Protein AF-A0A815YD39-F1 (afdb_monomer)

Solvent-accessible surface area (backbone atoms only — not comparable to full-atom values): 4786 Å² total; per-residue (Å²): 140,89,86,84,87,82,66,87,88,48,60,76,67,45,50,62,51,47,52,53,48,48,53,53,51,75,66,60,69,94,72,79,60,74,66,64,79,65,66,69,62,33,67,84,72,78,36,52,68,70,61,47,69,72,46,57,68,68,57,52,55,51,52,53,51,49,51,55,51,49,66,74,72,107

Radius of gyration: 22.57 Å; Cα contacts (8 Å, |Δi|>4): 14; chains: 1; bounding box: 54×18×55 Å

Organism: NCBI:txid433720

Structure (mmCIF, N/CA/C/O backbone):
data_AF-A0A815YD39-F1
#
_entry.id   AF-A0A815YD39-F1
#
loop_
_atom_site.group_PDB
_atom_site.id
_atom_site.type_symbol
_atom_site.label_atom_id
_atom_site.label_alt_id
_atom_site.label_comp_id
_atom_site.label_asym_id
_atom_site.label_entity_id
_atom_site.label_seq_id
_atom_site.pdbx_PDB_ins_code
_atom_site.Cartn_x
_atom_site.Cartn_y
_atom_site.Cartn_z
_atom_site.occupancy
_atom_site.B_iso_or_equiv
_atom_site.auth_seq_id
_atom_site.auth_comp_id
_atom_site.auth_asym_id
_atom_site.auth_atom_id
_atom_site.pdbx_PDB_model_num
ATOM 1 N N . ILE A 1 1 ? -33.415 -4.453 14.345 1.00 39.38 1 ILE A N 1
ATOM 2 C CA . ILE A 1 1 ? -33.420 -3.108 14.973 1.00 39.38 1 ILE A CA 1
ATOM 3 C C . ILE A 1 1 ? -34.215 -3.225 16.270 1.00 39.38 1 ILE A C 1
ATOM 5 O O . ILE A 1 1 ? -35.363 -3.642 16.200 1.00 39.38 1 ILE A O 1
ATOM 9 N N . LYS A 1 2 ? -33.606 -2.989 17.440 1.00 30.58 2 LYS A N 1
ATOM 10 C CA . LYS A 1 2 ? -34.315 -2.980 18.734 1.00 30.58 2 LYS A CA 1
ATOM 11 C C . LYS A 1 2 ? -34.553 -1.528 19.145 1.00 30.58 2 LYS A C 1
ATOM 13 O O . LYS A 1 2 ? -33.606 -0.750 19.141 1.00 30.58 2 LYS A O 1
ATOM 18 N N . ILE A 1 3 ? -35.797 -1.186 19.471 1.00 39.16 3 ILE A N 1
ATOM 19 C CA . ILE A 1 3 ? -36.2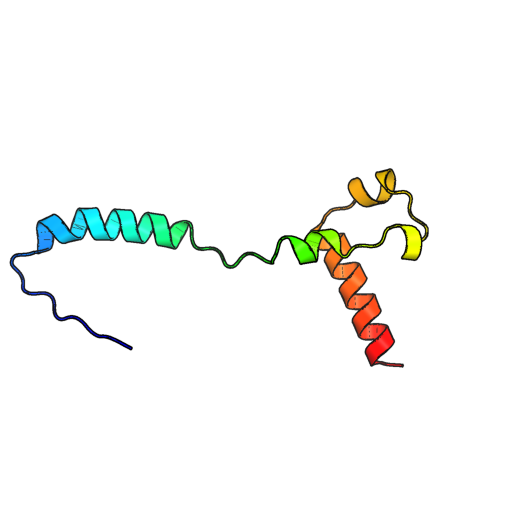06 0.152 19.917 1.00 39.16 3 ILE A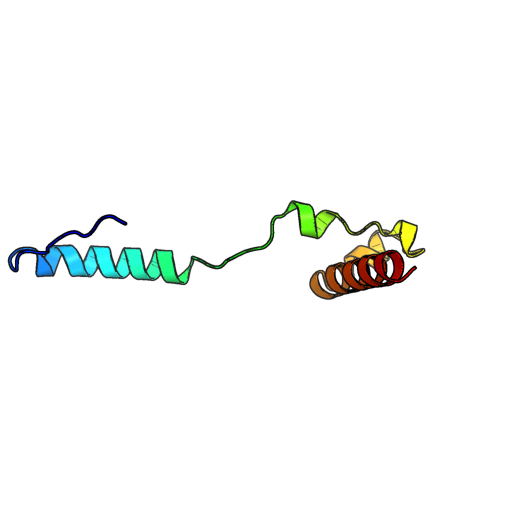 CA 1
ATOM 20 C C . ILE A 1 3 ? -36.556 0.054 21.404 1.00 39.16 3 ILE A C 1
ATOM 22 O O . ILE A 1 3 ? -37.296 -0.845 21.798 1.00 39.16 3 ILE A O 1
ATOM 26 N N . TYR A 1 4 ? -36.011 0.960 22.216 1.00 39.16 4 TYR A N 1
ATOM 27 C CA . TYR A 1 4 ? -36.255 1.044 23.657 1.00 39.16 4 TYR A CA 1
ATOM 28 C C . TYR A 1 4 ? -36.984 2.356 23.974 1.00 39.16 4 TYR A C 1
ATOM 30 O O . TYR A 1 4 ? -36.553 3.418 23.530 1.00 39.16 4 TYR A O 1
ATOM 38 N N . TYR A 1 5 ? -38.078 2.283 24.738 1.00 40.59 5 TYR A N 1
ATOM 39 C CA . TYR A 1 5 ? -38.799 3.452 25.253 1.00 40.59 5 TYR A CA 1
ATOM 40 C C . TYR A 1 5 ? -38.160 3.931 26.562 1.00 40.59 5 TYR A C 1
ATOM 42 O O . TYR A 1 5 ? -37.893 3.122 27.451 1.00 40.59 5 TYR A O 1
ATOM 50 N N . VAL A 1 6 ? -37.924 5.240 26.690 1.00 45.31 6 VAL A N 1
ATOM 51 C CA . VAL A 1 6 ? -37.343 5.859 27.893 1.00 45.31 6 VAL A CA 1
ATOM 52 C C . VAL A 1 6 ? -38.456 6.532 28.696 1.00 45.31 6 VAL A C 1
ATOM 54 O O . VAL A 1 6 ? -39.058 7.494 28.230 1.00 45.31 6 VAL A O 1
ATOM 57 N N . ASN A 1 7 ? -38.725 6.014 29.899 1.00 41.53 7 ASN A N 1
ATOM 58 C CA . ASN A 1 7 ? -39.588 6.652 30.899 1.00 41.53 7 ASN A CA 1
ATOM 59 C C . ASN A 1 7 ? -38.833 7.800 31.598 1.00 41.53 7 ASN A C 1
ATOM 61 O O . ASN A 1 7 ? -37.642 7.669 31.900 1.00 41.53 7 ASN A O 1
ATOM 65 N N . SER A 1 8 ? -39.544 8.895 31.878 1.00 48.53 8 SER A N 1
ATOM 66 C CA . SER A 1 8 ? -39.037 10.216 32.299 1.00 48.53 8 SER A CA 1
ATOM 67 C C . SER A 1 8 ? -38.328 10.280 33.660 1.00 48.53 8 SER A C 1
ATOM 69 O O . SER A 1 8 ? -37.798 11.323 34.019 1.00 48.53 8 SER A O 1
ATOM 71 N N . GLU A 1 9 ? -38.259 9.185 34.417 1.00 44.34 9 GLU A N 1
ATOM 72 C CA . GLU A 1 9 ? -37.560 9.142 35.715 1.00 44.34 9 GLU A CA 1
ATOM 73 C C . GLU A 1 9 ? -36.060 8.791 35.597 1.00 44.34 9 GLU A C 1
ATOM 75 O O . GLU A 1 9 ? -35.318 8.884 36.571 1.00 44.34 9 GLU A O 1
ATOM 80 N N . ASN A 1 10 ? -35.573 8.438 34.399 1.00 48.09 10 ASN A N 1
ATOM 81 C CA . ASN A 1 10 ? -34.174 8.043 34.162 1.00 48.09 10 ASN A CA 1
ATOM 82 C C . ASN A 1 10 ? -33.258 9.164 33.632 1.00 48.09 10 ASN A C 1
ATOM 84 O O . ASN A 1 10 ? -32.085 8.906 33.353 1.00 48.09 10 ASN A O 1
ATOM 88 N N . GLU A 1 11 ? -33.741 10.398 33.463 1.00 46.72 11 GLU A N 1
ATOM 89 C CA . GLU A 1 11 ? -33.015 11.445 32.719 1.00 46.72 11 GLU A CA 1
ATOM 90 C C . GLU A 1 11 ? -31.629 11.798 33.290 1.00 46.72 11 GLU A C 1
ATOM 92 O O . GLU A 1 11 ? -30.701 12.073 32.525 1.00 46.72 11 GLU A O 1
ATOM 97 N N . TYR A 1 12 ? -31.436 11.719 34.610 1.00 43.94 12 TYR A N 1
ATOM 98 C CA . TYR A 1 12 ? -30.155 12.067 35.241 1.00 43.94 12 TYR A CA 1
ATOM 99 C C . TYR A 1 12 ? -29.088 10.964 35.129 1.00 43.94 12 TYR A C 1
ATOM 101 O O . TYR A 1 12 ? -27.911 11.270 34.949 1.00 43.94 12 TYR A O 1
ATOM 109 N N . LEU A 1 13 ? -29.482 9.686 35.148 1.00 47.78 13 LEU A N 1
ATOM 110 C CA . LEU A 1 13 ? -28.582 8.552 34.875 1.00 47.78 13 LEU A CA 1
ATOM 111 C C . LEU A 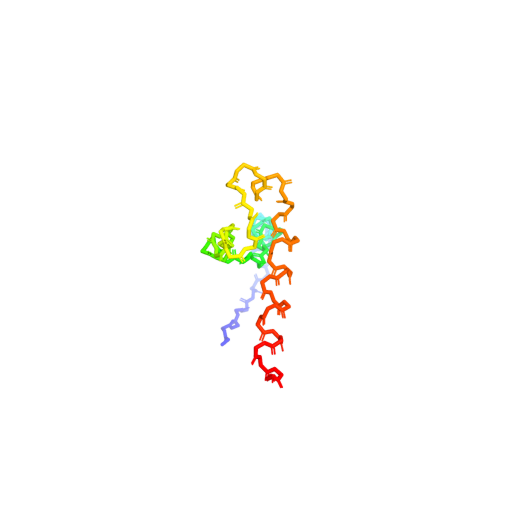1 13 ? -28.240 8.444 33.381 1.00 47.78 13 LEU A C 1
ATOM 113 O O . LEU A 1 13 ? -27.158 7.986 33.010 1.00 47.78 13 LEU A O 1
ATOM 117 N N . ASN A 1 14 ? -29.145 8.906 32.515 1.00 51.28 14 ASN A N 1
ATOM 118 C CA . ASN A 1 14 ? -28.978 8.843 31.069 1.00 51.28 14 ASN A CA 1
ATOM 119 C C . ASN A 1 14 ? -27.989 9.893 30.538 1.00 51.28 14 ASN A C 1
ATOM 121 O O . ASN A 1 14 ? -27.347 9.641 29.528 1.00 51.28 14 ASN A O 1
ATOM 125 N N . LYS A 1 15 ? -27.802 11.045 31.200 1.00 51.72 15 LYS A N 1
ATOM 126 C CA . LYS A 1 15 ? -26.824 12.061 30.754 1.00 51.72 15 LYS A CA 1
ATOM 127 C C . LYS A 1 15 ? -25.378 11.564 30.810 1.00 51.72 15 LYS A C 1
ATOM 129 O O . LYS A 1 15 ? -24.690 11.626 29.797 1.00 51.72 15 LYS A O 1
ATOM 134 N N . ASN A 1 16 ? -24.955 10.972 31.930 1.00 53.38 16 ASN A N 1
ATOM 135 C CA . ASN A 1 16 ? -23.601 10.414 32.063 1.00 53.38 16 ASN A CA 1
ATOM 136 C C . ASN A 1 16 ? -23.354 9.245 31.097 1.00 53.38 16 ASN A C 1
ATOM 138 O O . ASN A 1 16 ? -22.281 9.138 30.503 1.00 53.38 16 ASN A O 1
ATOM 142 N N . ASN A 1 17 ? -24.357 8.386 30.897 1.00 55.91 17 ASN A N 1
ATOM 143 C CA . ASN A 1 17 ? -24.260 7.289 29.936 1.00 55.91 17 ASN A CA 1
ATOM 144 C C . ASN A 1 17 ? -24.245 7.791 28.491 1.00 55.91 17 ASN A C 1
ATOM 146 O O . ASN A 1 17 ? -23.485 7.260 27.688 1.00 55.91 17 ASN A O 1
ATOM 150 N N . ASN A 1 18 ? -25.021 8.825 28.160 1.00 59.12 18 ASN A N 1
ATOM 151 C CA . ASN A 1 18 ? -25.022 9.427 26.830 1.00 59.12 18 ASN A CA 1
ATOM 152 C C . ASN A 1 18 ? -23.726 10.179 26.536 1.00 59.12 18 ASN A C 1
ATOM 154 O O . ASN A 1 18 ? -23.260 10.101 25.411 1.00 59.12 18 ASN A O 1
ATOM 158 N N . GLU A 1 19 ? -23.091 10.833 27.510 1.00 61.00 19 GLU A N 1
ATOM 159 C CA . GLU A 1 19 ? -21.771 11.449 27.320 1.00 61.00 19 GLU A CA 1
ATOM 160 C C . GLU A 1 19 ? -20.670 10.401 27.120 1.00 61.00 19 GLU A C 1
ATOM 162 O O . GLU A 1 19 ? -19.829 10.554 26.235 1.00 61.00 19 GLU A O 1
ATOM 167 N N . GLN A 1 20 ? -20.698 9.291 27.863 1.00 61.06 20 GLN A N 1
ATOM 168 C CA . GLN A 1 20 ? -19.776 8.169 27.648 1.00 61.06 20 GLN A CA 1
ATOM 169 C C . GLN A 1 20 ? -20.033 7.442 26.323 1.00 61.06 20 GLN A C 1
ATOM 171 O O . GLN A 1 20 ? -19.087 7.042 25.643 1.00 61.06 20 GLN A O 1
ATOM 176 N N . LEU A 1 21 ? -21.300 7.271 25.938 1.00 58.78 21 LEU A N 1
ATOM 177 C CA . LEU A 1 21 ? -21.691 6.720 24.644 1.00 58.78 21 LEU A CA 1
ATOM 178 C C . LEU A 1 21 ? -21.265 7.665 23.518 1.00 58.78 21 LEU A C 1
ATOM 180 O O . LEU A 1 21 ? -20.701 7.208 22.535 1.00 58.78 21 LEU A O 1
ATOM 184 N N . HIS A 1 22 ? -21.451 8.973 23.688 1.00 54.12 22 HIS A N 1
ATOM 185 C CA . HIS A 1 22 ? -21.025 10.005 22.751 1.00 54.12 22 HIS A CA 1
ATOM 186 C C . HIS A 1 22 ? -19.500 10.043 22.626 1.00 54.12 22 HIS A C 1
ATOM 188 O O . HIS A 1 22 ? -18.999 10.070 21.515 1.00 54.12 22 HIS A O 1
ATOM 194 N N . GLN A 1 23 ? -18.747 9.921 23.722 1.00 58.56 23 GLN A N 1
ATOM 195 C CA . GLN A 1 23 ? -17.286 9.762 23.705 1.00 58.56 23 GLN A CA 1
ATOM 196 C C . GLN A 1 23 ? -16.844 8.468 23.002 1.00 58.56 23 GLN A C 1
ATOM 198 O O . GLN A 1 23 ? -15.883 8.479 22.235 1.00 58.56 23 GLN A O 1
ATOM 203 N N . LYS A 1 24 ? -17.545 7.347 23.221 1.00 56.03 24 LYS A N 1
ATOM 204 C CA . LYS A 1 24 ? -17.288 6.080 22.513 1.00 56.03 24 LYS A CA 1
ATOM 205 C C . LYS A 1 24 ? -17.614 6.172 21.022 1.00 56.03 24 LYS A C 1
ATOM 207 O O . LYS A 1 24 ? -16.865 5.628 20.221 1.00 56.03 24 LYS A O 1
ATOM 212 N N . LEU A 1 25 ? -18.687 6.873 20.657 1.00 56.44 25 LEU A N 1
ATOM 213 C CA . LEU A 1 25 ? -19.108 7.106 19.273 1.00 56.44 25 LEU A CA 1
ATOM 214 C C . LEU A 1 25 ? -18.212 8.133 18.564 1.00 56.44 25 LEU A C 1
ATOM 216 O O . LEU A 1 25 ? -17.883 7.937 17.404 1.00 56.44 25 LEU A O 1
ATOM 220 N N . LEU A 1 26 ? -17.732 9.167 19.262 1.00 54.19 26 LEU A N 1
ATOM 221 C CA . LEU A 1 26 ? -16.717 10.111 18.770 1.00 54.19 26 LEU A CA 1
ATOM 222 C C . LEU A 1 26 ? -15.375 9.417 18.495 1.00 54.19 26 LEU A C 1
ATOM 224 O O . LEU A 1 26 ? -14.626 9.845 17.625 1.00 54.19 26 LEU A O 1
ATOM 228 N N . ARG A 1 27 ? -15.075 8.331 19.218 1.00 56.22 27 ARG A N 1
ATOM 229 C CA . ARG A 1 27 ? -13.923 7.453 18.955 1.00 56.22 27 ARG A CA 1
ATOM 230 C C . ARG A 1 27 ? -14.216 6.340 17.944 1.00 56.22 27 ARG A C 1
ATOM 232 O O . ARG A 1 27 ? -13.301 5.594 17.597 1.00 56.22 27 ARG A O 1
ATOM 239 N N . ALA A 1 28 ? -15.454 6.204 17.473 1.00 64.81 28 ALA A N 1
ATOM 240 C CA . ALA A 1 28 ? -15.832 5.188 16.501 1.00 64.81 28 ALA A CA 1
ATOM 241 C C . ALA A 1 28 ? -15.603 5.722 15.081 1.00 64.81 28 ALA A C 1
ATOM 243 O O . ALA A 1 28 ? -16.515 6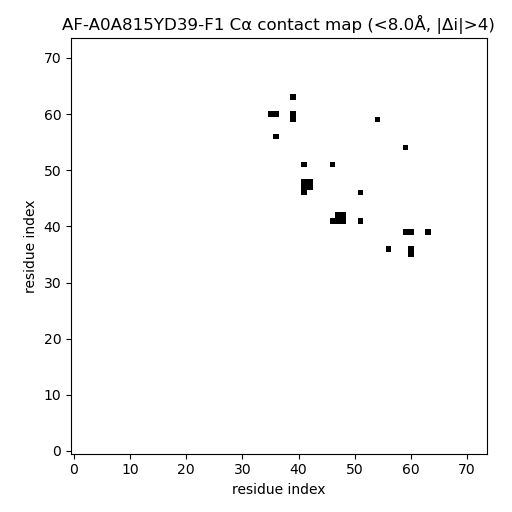.192 14.407 1.00 64.81 28 ALA A O 1
ATOM 244 N N . GLY A 1 29 ? -14.349 5.662 14.638 1.00 71.75 29 GLY A N 1
ATOM 245 C CA . GLY A 1 29 ? -14.006 5.774 13.224 1.00 71.75 29 GLY A CA 1
ATOM 246 C C . GLY A 1 29 ? -14.129 4.420 12.529 1.00 71.75 29 GLY A C 1
ATOM 247 O O . GLY A 1 29 ? -13.887 3.375 13.137 1.00 71.75 29 GLY A O 1
ATOM 248 N N . TYR A 1 30 ? -14.474 4.428 11.244 1.00 78.81 30 TYR A N 1
ATOM 249 C CA . TYR A 1 30 ? -14.271 3.256 10.397 1.00 78.81 30 TYR A CA 1
ATOM 250 C C . TYR A 1 30 ? -12.812 3.252 9.954 1.00 78.81 30 TYR A C 1
ATOM 252 O O . TYR A 1 30 ? -12.405 4.057 9.119 1.00 78.81 30 TYR A O 1
ATOM 260 N N . PHE A 1 31 ? -12.020 2.371 10.555 1.00 83.62 31 PHE A N 1
ATOM 261 C CA . PHE A 1 31 ? -10.614 2.203 10.211 1.00 83.62 31 PHE A CA 1
ATOM 262 C C . PHE A 1 31 ? -10.451 1.032 9.248 1.00 83.62 31 PHE A C 1
ATOM 264 O O . PHE A 1 31 ? -11.115 0.002 9.383 1.00 83.62 31 PHE A O 1
ATOM 271 N N . MET A 1 32 ? -9.545 1.182 8.284 1.00 84.06 32 MET A N 1
ATOM 272 C CA . MET A 1 32 ? -9.122 0.054 7.461 1.00 84.06 32 MET A CA 1
ATOM 273 C C . MET A 1 32 ? -8.382 -0.979 8.313 1.00 84.06 32 MET A C 1
ATOM 275 O O . MET A 1 32 ? -7.755 -0.642 9.319 1.00 84.06 32 MET A O 1
ATOM 279 N N . SER A 1 33 ? -8.449 -2.246 7.900 1.00 88.19 33 SER A N 1
ATOM 280 C CA . SER A 1 33 ? -7.737 -3.325 8.588 1.00 88.19 33 SER A CA 1
ATOM 281 C C . SER A 1 33 ? -6.222 -3.086 8.595 1.00 88.19 33 SER A C 1
ATOM 283 O O . SER A 1 33 ? -5.667 -2.592 7.616 1.00 88.19 33 SER A O 1
ATOM 285 N N . ASN A 1 34 ? -5.534 -3.522 9.652 1.00 84.56 34 ASN A N 1
ATOM 286 C CA . ASN A 1 34 ? -4.067 -3.461 9.707 1.00 84.56 34 ASN A CA 1
ATOM 287 C C . ASN A 1 34 ? -3.388 -4.275 8.596 1.00 84.56 34 ASN A C 1
ATOM 289 O O . ASN A 1 34 ? -2.292 -3.933 8.169 1.00 84.56 34 ASN A O 1
ATOM 293 N N . GLN A 1 35 ? -4.052 -5.327 8.111 1.00 88.62 35 GLN A N 1
ATOM 294 C CA . GLN A 1 35 ? -3.549 -6.155 7.018 1.00 88.62 35 GLN A CA 1
ATOM 295 C C . GLN A 1 35 ? -3.367 -5.342 5.734 1.00 88.62 35 GLN A C 1
ATOM 297 O O . GLN A 1 35 ? -2.330 -5.473 5.097 1.00 88.62 35 GLN A O 1
ATOM 302 N N . LEU A 1 36 ? -4.312 -4.449 5.417 1.00 86.12 36 LEU A N 1
ATOM 303 C CA . LEU A 1 36 ? -4.260 -3.583 4.231 1.00 86.12 36 LEU A CA 1
ATOM 304 C C . LEU A 1 36 ? -2.984 -2.736 4.177 1.00 86.12 36 LEU A C 1
ATOM 306 O O . LEU A 1 36 ? -2.354 -2.642 3.130 1.00 86.12 36 LEU A O 1
ATOM 310 N N . TRP A 1 37 ? -2.562 -2.169 5.308 1.00 84.00 37 TRP A N 1
ATOM 311 C CA . TRP A 1 37 ? -1.360 -1.329 5.375 1.00 84.00 37 TRP A CA 1
ATOM 312 C C . TR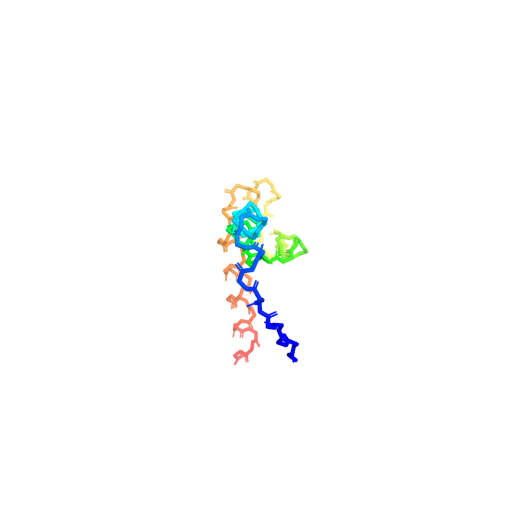P A 1 37 ? -0.056 -2.102 5.136 1.00 84.00 37 TRP A C 1
ATOM 314 O O . TRP A 1 37 ? 0.957 -1.494 4.796 1.00 84.00 37 TRP A O 1
ATOM 324 N N . ASN A 1 38 ? -0.092 -3.429 5.280 1.00 87.75 38 ASN A N 1
ATOM 325 C CA . ASN A 1 38 ? 1.047 -4.318 5.066 1.00 87.75 38 ASN A CA 1
ATOM 326 C C . ASN A 1 38 ? 1.038 -4.980 3.679 1.00 87.75 38 ASN A C 1
ATOM 328 O O . ASN A 1 38 ? 1.963 -5.721 3.379 1.00 87.75 38 ASN A O 1
ATOM 332 N N . MET A 1 39 ? 0.025 -4.735 2.838 1.00 89.44 39 MET A N 1
ATOM 333 C CA . MET A 1 39 ? -0.068 -5.336 1.495 1.00 89.44 39 MET A CA 1
ATOM 334 C C . MET A 1 39 ? 0.879 -4.702 0.468 1.00 89.44 39 MET A C 1
ATOM 336 O O . MET A 1 39 ? 0.953 -5.167 -0.665 1.00 89.44 39 MET A O 1
ATOM 340 N N . PHE A 1 40 ? 1.560 -3.609 0.817 1.00 93.75 40 PHE A N 1
ATOM 341 C CA . PHE A 1 40 ? 2.466 -2.940 -0.107 1.00 93.75 40 PHE A CA 1
ATOM 342 C C . PHE A 1 40 ? 3.789 -3.701 -0.225 1.00 93.75 40 PHE A C 1
ATOM 344 O O . PHE A 1 40 ? 4.645 -3.599 0.652 1.00 93.75 40 PHE A O 1
ATOM 351 N N . GLU A 1 41 ? 3.956 -4.407 -1.339 1.00 94.69 41 GLU A N 1
ATOM 352 C CA . GLU A 1 41 ? 5.183 -5.121 -1.693 1.00 94.69 41 GLU A CA 1
ATOM 353 C C . GLU A 1 41 ? 6.180 -4.166 -2.369 1.00 94.69 41 GLU A C 1
ATOM 355 O O . GLU A 1 41 ? 6.047 -3.826 -3.544 1.00 94.69 41 GLU A O 1
ATOM 360 N N . SER A 1 42 ? 7.190 -3.714 -1.621 1.00 95.31 42 SER A N 1
ATOM 361 C CA . SER A 1 42 ? 8.228 -2.772 -2.081 1.00 95.31 42 SER A CA 1
ATOM 362 C C . SER A 1 42 ? 8.967 -3.268 -3.329 1.00 95.31 42 SER A C 1
ATOM 364 O O . SER A 1 42 ? 9.199 -2.503 -4.267 1.00 95.31 42 SER A O 1
ATOM 366 N N . CYS A 1 43 ? 9.271 -4.565 -3.366 1.00 95.62 43 CYS A N 1
ATOM 367 C CA . CYS A 1 43 ? 10.015 -5.211 -4.442 1.00 95.62 43 CYS A CA 1
ATOM 368 C C . CYS A 1 43 ? 9.274 -5.200 -5.786 1.00 95.62 43 CYS A C 1
ATOM 370 O O . CYS A 1 43 ? 9.921 -5.113 -6.826 1.00 95.62 43 CYS A O 1
ATOM 372 N N . PHE A 1 44 ? 7.936 -5.222 -5.782 1.00 95.50 44 PHE A N 1
ATOM 373 C CA . PHE A 1 44 ? 7.129 -5.120 -7.002 1.00 95.50 44 PHE A CA 1
ATOM 374 C C . PHE A 1 44 ? 7.348 -3.776 -7.715 1.00 95.50 44 PHE A C 1
ATOM 376 O O . PHE A 1 44 ? 7.326 -3.707 -8.940 1.00 95.50 44 PHE A O 1
ATOM 383 N N . PHE A 1 45 ? 7.610 -2.717 -6.946 1.00 95.25 45 PHE A N 1
ATOM 384 C CA . PHE A 1 45 ? 7.846 -1.363 -7.448 1.00 95.25 45 PHE A CA 1
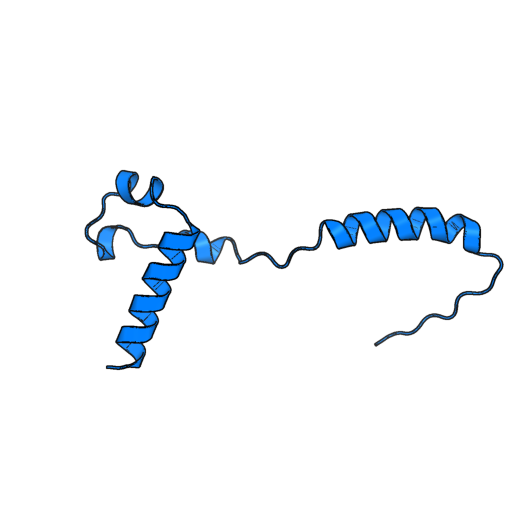ATOM 385 C C . PHE A 1 45 ? 9.335 -1.012 -7.590 1.00 95.25 45 PHE A C 1
ATOM 387 O O . PHE A 1 45 ? 9.657 0.164 -7.751 1.00 95.25 45 PHE A O 1
ATOM 394 N N . ASP A 1 46 ? 10.234 -1.998 -7.504 1.00 97.19 46 ASP A N 1
ATOM 3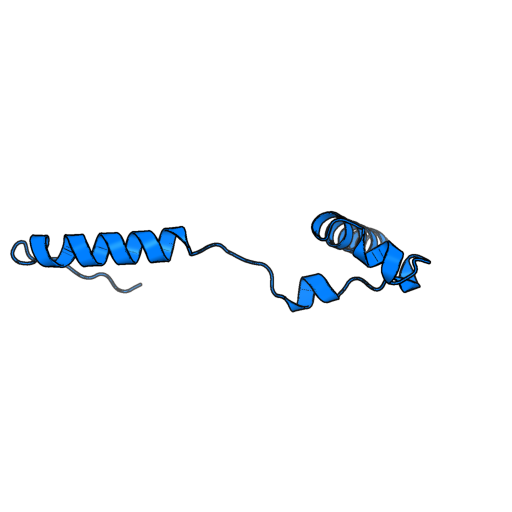95 C CA . ASP A 1 46 ? 11.693 -1.799 -7.520 1.00 97.19 46 ASP A CA 1
ATOM 396 C C . ASP A 1 46 ? 12.178 -0.813 -6.433 1.00 97.19 46 ASP A C 1
ATOM 398 O O . ASP A 1 46 ? 13.081 0.005 -6.621 1.00 97.19 46 ASP A O 1
ATOM 402 N N . LEU A 1 47 ? 11.534 -0.865 -5.261 1.00 96.94 47 LEU A N 1
ATOM 403 C CA . LEU A 1 47 ? 11.889 -0.068 -4.091 1.00 96.94 47 LEU A CA 1
ATOM 404 C C . LEU A 1 47 ? 12.564 -0.939 -3.033 1.00 96.94 47 LEU A C 1
ATOM 406 O O . LEU A 1 47 ? 12.177 -2.081 -2.794 1.00 96.94 47 LEU A O 1
ATOM 410 N N . SER A 1 48 ? 13.530 -0.359 -2.320 1.00 96.94 48 SER A N 1
ATOM 411 C CA . SER A 1 48 ? 14.010 -0.948 -1.068 1.00 96.94 48 SER A CA 1
ATOM 412 C C . SER A 1 48 ? 12.982 -0.761 0.050 1.00 96.94 48 SER A C 1
ATOM 414 O O . SER A 1 48 ? 12.194 0.187 0.031 1.00 96.94 48 SER A O 1
ATOM 416 N N . ASP A 1 49 ? 13.037 -1.601 1.084 1.00 94.44 49 ASP A N 1
ATOM 417 C CA . ASP A 1 49 ? 12.128 -1.496 2.236 1.00 94.44 49 ASP A CA 1
ATOM 418 C C . ASP A 1 49 ? 12.237 -0.145 2.948 1.00 94.44 49 ASP A C 1
ATOM 420 O O . ASP A 1 49 ? 11.234 0.431 3.366 1.00 94.44 49 ASP A O 1
ATOM 424 N N . ALA A 1 50 ? 13.452 0.406 3.032 1.00 95.94 50 ALA A N 1
ATOM 425 C CA . ALA A 1 50 ? 13.682 1.724 3.613 1.00 95.94 50 ALA A CA 1
ATOM 426 C C . ALA A 1 50 ? 13.038 2.841 2.776 1.00 95.94 50 ALA A C 1
ATOM 428 O O . ALA A 1 50 ? 12.459 3.773 3.336 1.00 95.94 50 ALA A O 1
ATOM 429 N N . ALA A 1 51 ? 13.110 2.742 1.444 1.00 96.06 51 ALA A N 1
ATOM 430 C CA . ALA A 1 51 ? 12.455 3.688 0.549 1.00 96.06 51 ALA A CA 1
ATOM 431 C C . ALA A 1 51 ? 10.928 3.551 0.610 1.00 96.06 51 ALA A C 1
ATOM 433 O O . ALA A 1 51 ? 10.231 4.551 0.684 1.00 96.06 51 ALA A O 1
ATOM 434 N N . ALA A 1 52 ? 10.391 2.332 0.658 1.00 94.81 52 ALA A N 1
ATOM 435 C CA . ALA A 1 52 ? 8.955 2.116 0.802 1.00 94.81 52 ALA A CA 1
ATOM 436 C C . ALA A 1 52 ? 8.417 2.616 2.156 1.00 94.81 52 ALA A C 1
ATOM 438 O O . ALA A 1 52 ? 7.323 3.176 2.217 1.00 94.81 52 ALA A O 1
ATOM 439 N N . ALA A 1 53 ? 9.184 2.458 3.239 1.00 93.56 53 ALA A N 1
ATOM 440 C CA . ALA A 1 53 ? 8.805 2.917 4.574 1.00 93.56 53 ALA A CA 1
ATOM 441 C C . ALA A 1 53 ? 8.760 4.449 4.707 1.00 93.56 53 ALA A C 1
ATOM 443 O O . ALA A 1 53 ? 8.034 4.955 5.562 1.00 93.56 53 ALA A O 1
ATOM 444 N N . SER A 1 54 ? 9.508 5.187 3.878 1.00 96.00 54 SER A N 1
ATOM 445 C CA . SER A 1 54 ? 9.474 6.655 3.860 1.00 96.00 54 SER A CA 1
ATOM 446 C C . SER A 1 54 ? 8.314 7.228 3.040 1.00 96.00 54 SER A C 1
ATOM 448 O O . SER A 1 54 ? 8.029 8.423 3.140 1.00 96.00 54 SER A O 1
ATOM 450 N N . ILE A 1 55 ? 7.617 6.392 2.264 1.00 95.31 55 ILE A N 1
ATOM 451 C CA . ILE A 1 55 ? 6.432 6.787 1.501 1.00 95.31 55 ILE A CA 1
ATOM 452 C C . ILE A 1 55 ? 5.205 6.799 2.416 1.00 95.31 55 ILE A C 1
ATOM 454 O O . ILE A 1 55 ? 4.948 5.853 3.173 1.00 95.31 55 ILE A O 1
ATOM 458 N N . ASP A 1 56 ? 4.403 7.857 2.280 1.00 95.12 56 ASP A N 1
ATOM 459 C CA . ASP A 1 56 ? 3.117 7.988 2.957 1.00 95.12 56 ASP A CA 1
ATOM 460 C C . ASP A 1 56 ? 2.251 6.716 2.768 1.00 95.12 56 ASP A C 1
ATOM 462 O O . ASP A 1 56 ? 2.063 6.251 1.636 1.00 95.12 56 ASP A O 1
ATOM 466 N N . PRO A 1 57 ? 1.723 6.114 3.851 1.00 92.00 57 PRO A N 1
ATOM 467 C CA . PRO A 1 57 ? 0.937 4.886 3.759 1.00 92.00 57 PRO A CA 1
ATOM 468 C C . PRO A 1 57 ? -0.300 5.001 2.857 1.00 92.00 57 PRO A C 1
ATOM 470 O O . PRO A 1 57 ? -0.647 4.034 2.179 1.00 92.00 57 PRO A O 1
ATOM 473 N N . CYS A 1 58 ? -0.963 6.161 2.813 1.00 92.88 58 CYS A N 1
ATOM 474 C CA . CYS A 1 58 ? -2.124 6.368 1.948 1.00 92.88 58 CYS A CA 1
ATOM 475 C C . CYS A 1 58 ? -1.701 6.410 0.478 1.00 92.88 58 CYS A C 1
ATOM 477 O O . CYS A 1 58 ? -2.395 5.849 -0.369 1.00 92.88 58 CYS A O 1
ATOM 479 N N . TYR A 1 59 ? -0.544 7.006 0.176 1.00 95.50 59 TYR A N 1
ATOM 480 C CA .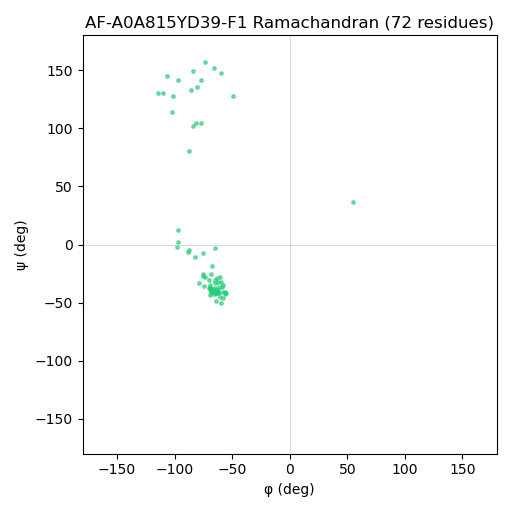 TYR A 1 59 ? 0.018 6.977 -1.173 1.00 95.50 59 TYR A CA 1
ATOM 481 C C . TYR A 1 59 ? 0.360 5.549 -1.615 1.00 95.50 59 TYR A C 1
ATOM 483 O O . TYR A 1 59 ? 0.024 5.154 -2.727 1.00 95.50 59 TYR A O 1
ATOM 491 N N . ARG A 1 60 ? 0.939 4.730 -0.726 1.00 95.06 60 ARG A N 1
ATOM 492 C CA . ARG A 1 60 ? 1.203 3.306 -1.006 1.00 95.06 60 ARG A CA 1
ATOM 493 C C . ARG A 1 60 ? -0.068 2.536 -1.365 1.00 95.06 60 ARG A C 1
ATOM 495 O O . ARG A 1 60 ? -0.085 1.819 -2.363 1.00 95.06 60 ARG A O 1
ATOM 502 N N . LEU A 1 61 ? -1.143 2.720 -0.595 1.00 94.31 61 LEU A N 1
ATOM 503 C CA . LEU A 1 61 ? -2.442 2.106 -0.894 1.00 94.31 61 LEU A CA 1
ATOM 504 C C . LEU A 1 61 ? -3.027 2.588 -2.225 1.00 94.31 61 LEU A C 1
ATOM 506 O O . LEU A 1 61 ? -3.609 1.799 -2.966 1.00 94.31 61 LEU A O 1
ATOM 510 N N . PHE A 1 62 ? -2.880 3.874 -2.531 1.00 95.50 62 PHE A N 1
ATOM 511 C CA . PHE A 1 62 ? -3.367 4.450 -3.778 1.00 95.50 62 PHE A CA 1
ATOM 512 C C . PHE A 1 62 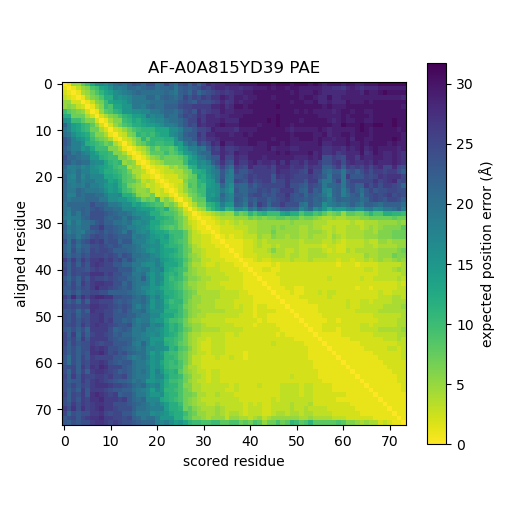? -2.648 3.868 -5.000 1.00 95.50 62 PHE A C 1
ATOM 514 O O . PHE A 1 62 ? -3.299 3.502 -5.975 1.00 95.50 62 PHE A O 1
ATOM 521 N N . THR A 1 63 ? -1.328 3.688 -4.919 1.00 95.31 63 THR A N 1
ATOM 522 C CA . THR A 1 63 ? -0.541 3.027 -5.968 1.00 95.31 63 THR A CA 1
ATOM 523 C C . THR A 1 63 ? -1.004 1.590 -6.206 1.00 95.31 63 THR A C 1
ATOM 525 O O . THR A 1 63 ? -1.219 1.215 -7.354 1.00 95.31 63 THR A O 1
ATOM 528 N N . LEU A 1 64 ? -1.232 0.804 -5.144 1.00 94.94 64 LEU A N 1
ATOM 529 C CA . LEU A 1 64 ? -1.774 -0.558 -5.281 1.00 94.94 64 LEU A CA 1
ATOM 530 C C . LEU A 1 64 ? -3.127 -0.558 -5.998 1.00 94.94 64 LEU A C 1
ATOM 532 O O . LEU A 1 64 ? -3.366 -1.386 -6.868 1.00 94.94 64 LEU A O 1
ATOM 536 N N . LYS A 1 65 ? -3.998 0.406 -5.685 1.00 94.88 65 LYS A N 1
ATOM 537 C CA . LYS A 1 65 ? -5.304 0.512 -6.343 1.00 94.88 65 LYS A CA 1
ATOM 538 C C . LYS A 1 65 ? -5.196 0.829 -7.828 1.00 94.88 65 LYS A C 1
ATOM 540 O O . LYS A 1 65 ? -6.036 0.366 -8.587 1.00 94.88 65 LYS A O 1
ATOM 545 N N . PHE A 1 66 ? -4.191 1.587 -8.255 1.00 96.38 66 PHE A N 1
ATOM 546 C CA . PHE A 1 66 ? -3.961 1.789 -9.683 1.00 96.38 66 PHE A CA 1
ATOM 547 C C . PHE A 1 66 ? -3.475 0.535 -10.391 1.00 96.38 66 PHE A C 1
ATOM 549 O O . PHE A 1 66 ? -3.899 0.306 -11.516 1.00 96.38 66 PHE A O 1
ATOM 556 N N . VAL A 1 67 ? -2.627 -0.268 -9.746 1.00 95.69 67 VAL A N 1
ATOM 557 C CA . VAL A 1 67 ? -2.230 -1.573 -10.292 1.00 95.69 67 VAL A CA 1
ATOM 558 C C . VAL A 1 67 ? -3.468 -2.447 -10.479 1.00 95.69 67 VAL A C 1
ATOM 560 O O . VAL A 1 67 ? -3.717 -2.885 -11.594 1.00 95.69 67 VAL A O 1
ATOM 563 N N . ASP A 1 68 ? -4.309 -2.572 -9.444 1.00 95.38 68 ASP A N 1
ATOM 564 C CA . ASP A 1 68 ? -5.568 -3.328 -9.523 1.00 95.38 68 ASP A CA 1
ATOM 565 C C . ASP A 1 68 ? -6.468 -2.838 -10.676 1.00 95.38 68 ASP A C 1
ATOM 567 O O . ASP A 1 68 ? -7.084 -3.637 -11.373 1.00 95.38 68 ASP A O 1
ATOM 571 N N . LEU A 1 69 ? -6.565 -1.517 -10.875 1.00 97.62 69 LEU A N 1
ATOM 572 C CA . LEU A 1 69 ? -7.382 -0.922 -11.938 1.00 97.62 69 LEU A CA 1
ATOM 573 C C . LEU A 1 69 ? -6.824 -1.180 -13.339 1.00 97.62 69 LEU A C 1
ATOM 575 O O . LEU A 1 69 ? -7.600 -1.342 -14.276 1.00 97.62 69 LEU A O 1
ATOM 579 N N . LEU A 1 70 ? -5.501 -1.158 -13.495 1.00 96.94 70 LEU A N 1
ATOM 580 C CA . LEU A 1 70 ? -4.859 -1.475 -14.767 1.00 96.94 70 LEU A CA 1
ATOM 581 C C . LEU A 1 70 ? -5.020 -2.961 -15.088 1.00 96.94 70 LEU A C 1
ATOM 583 O O . LEU A 1 70 ? -5.405 -3.289 -16.203 1.00 96.94 70 LEU A O 1
ATOM 587 N N . ASP A 1 71 ? -4.823 -3.837 -14.102 1.00 96.19 71 ASP A N 1
ATOM 588 C CA . ASP A 1 71 ? -5.027 -5.278 -14.264 1.00 96.19 71 ASP A CA 1
ATOM 589 C C . ASP A 1 71 ? -6.486 -5.617 -14.621 1.00 96.19 71 ASP A C 1
ATOM 591 O O . ASP A 1 71 ? -6.732 -6.512 -15.430 1.00 96.19 71 ASP A O 1
ATOM 595 N N . ASP A 1 72 ? -7.459 -4.890 -14.061 1.00 97.75 72 ASP A N 1
ATOM 596 C CA . ASP A 1 72 ? -8.886 -5.038 -14.392 1.00 97.75 72 ASP A CA 1
ATOM 597 C C . ASP A 1 72 ? -9.225 -4.526 -15.806 1.00 97.75 72 ASP A C 1
ATOM 599 O O . ASP A 1 72 ? -10.128 -5.048 -16.462 1.00 97.75 72 ASP A O 1
ATOM 603 N N . ALA A 1 73 ? -8.496 -3.522 -16.304 1.00 97.06 73 ALA A N 1
ATOM 604 C CA . ALA A 1 73 ? -8.694 -2.976 -17.646 1.00 97.06 73 ALA A CA 1
ATOM 605 C C . ALA A 1 73 ? -8.146 -3.887 -18.764 1.00 97.06 73 ALA A C 1
ATOM 607 O O . ALA A 1 73 ? -8.662 -3.831 -19.887 1.00 97.06 73 ALA A O 1
ATOM 608 N N . GLY A 1 74 ? -7.151 -4.725 -18.449 1.00 87.31 74 GLY A N 1
ATOM 609 C CA . GLY A 1 74 ? -6.413 -5.564 -19.404 1.00 87.31 74 GLY A CA 1
ATOM 610 C C . GLY A 1 74 ? -5.385 -4.790 -20.224 1.00 87.31 74 GLY A C 1
ATOM 611 O O . GLY A 1 74 ? -5.114 -5.244 -21.359 1.00 87.31 74 GLY A O 1
#

Secondary structure (DSSP, 8-state):
-------TT-HHHHHHHHHHHHHHHHT---PPPHHHHT---GGGGT--HHHHHHS-HHHHHHHHHHHHHHHHH-

Sequence (74 aa):
IKIYYVNSENEYLNKNNNEQLHQKLLRAGYFMSNQLWNMFESCFFDLSDAAAASIDPCYRLFTLKFVDLLDDAG

Foldseek 3Di:
DDDDDDDPVCVVVVVVVVVVVVVVVVVDDDDDDPVLLVPQDQVVVVHDPVRVVPDDSVVSSVVVVVVVVVVVVD

Mean predicted aligned error: 13.4 Å

pLDDT: mean 76.59, std 21.58, range [30.58, 97.75]